Protein AF-A0A914NN74-F1 (afdb_monomer_lite)

Foldseek 3Di:
DQFDPDPPDPGGDHDPDVVVSVLVVLVVVVDFPAAFQDADPVRDGDGDTHSDDVVSVVVVVVVVVDPPPPDDPPPPDD

Radius of gyration: 17.91 Å; chains: 1; bounding box: 41×34×40 Å

InterPro domains:
  IPR013087 Zinc finger C2H2-type [PS50157] (34-68)
  IPR036236 Zinc finger C2H2 superfamily [SSF57667] (15-74)
  IPR050329 GLI C2H2-type zinc-finger [PTHR19818] (3-77)

Organism: Meloidogyne incognita (NCBI:txid6306)

Sequence (78 aa):
DNKCHWRDCEREEPFQRLAHLKRHIVGHTGVKLYVCEYLNENGVRCDKRYTQSHKLTIHKQTHAGERIIYKCDYHACA

Structure (mmCIF, N/CA/C/O backbone):
data_AF-A0A914NN74-F1
#
_entry.id   AF-A0A914NN74-F1
#
loop_
_atom_site.group_PDB
_atom_site.id
_atom_site.type_symbol
_atom_site.label_atom_id
_atom_site.label_alt_id
_atom_site.label_comp_id
_atom_site.label_asym_id
_atom_site.label_entity_id
_atom_site.label_seq_id
_atom_site.pdbx_PDB_ins_code
_atom_site.Cartn_x
_atom_site.Cartn_y
_atom_site.Cartn_z
_atom_site.occupancy
_atom_site.B_iso_or_equiv
_atom_site.auth_seq_id
_atom_site.auth_comp_id
_atom_site.auth_asym_id
_atom_site.auth_atom_id
_atom_site.pdbx_PDB_model_num
ATOM 1 N N . ASP A 1 1 ? 19.205 -12.330 -14.946 1.00 83.25 1 ASP A N 1
ATOM 2 C CA . ASP A 1 1 ? 19.727 -11.034 -14.471 1.00 83.25 1 ASP A CA 1
ATOM 3 C C . ASP A 1 1 ? 18.720 -10.446 -13.483 1.00 83.25 1 ASP A C 1
ATOM 5 O O . ASP A 1 1 ? 17.630 -10.986 -13.344 1.00 83.25 1 ASP A O 1
ATOM 9 N N . ASN A 1 2 ? 19.056 -9.378 -12.764 1.00 93.31 2 ASN A N 1
ATOM 10 C CA . ASN A 1 2 ? 18.070 -8.676 -11.938 1.00 93.31 2 ASN A CA 1
ATOM 11 C C . ASN A 1 2 ? 17.296 -7.635 -12.772 1.00 93.31 2 ASN A C 1
ATOM 13 O O . ASN A 1 2 ? 17.055 -6.542 -12.270 1.00 93.31 2 ASN A O 1
ATOM 17 N N . LYS A 1 3 ? 16.948 -7.909 -14.036 1.00 94.88 3 LYS A N 1
ATOM 18 C CA . LYS A 1 3 ? 16.204 -6.961 -14.884 1.00 94.88 3 LYS A CA 1
ATOM 19 C C . LYS A 1 3 ? 14.712 -7.266 -14.892 1.00 94.88 3 LYS A C 1
ATOM 21 O O . LYS A 1 3 ? 14.283 -8.379 -14.590 1.00 94.88 3 LYS A O 1
ATOM 26 N N . CYS A 1 4 ? 13.923 -6.244 -15.202 1.00 96.00 4 CYS A N 1
ATOM 27 C CA . CYS A 1 4 ? 12.514 -6.426 -15.501 1.00 96.00 4 CYS A CA 1
ATOM 28 C C . CYS A 1 4 ? 12.364 -6.793 -16.978 1.00 96.00 4 CYS A C 1
ATOM 30 O O . CYS A 1 4 ? 12.951 -6.140 -17.829 1.00 96.00 4 CYS A O 1
ATOM 32 N N . HIS A 1 5 ? 11.559 -7.814 -17.263 1.00 93.94 5 HIS A N 1
ATOM 33 C CA . HIS A 1 5 ? 11.243 -8.258 -18.628 1.00 93.94 5 HIS A CA 1
ATOM 34 C C . HIS A 1 5 ? 9.755 -8.080 -18.950 1.00 93.94 5 HIS A C 1
ATOM 36 O O . HIS A 1 5 ? 9.217 -8.717 -19.852 1.00 93.94 5 HIS A O 1
ATOM 42 N N . TRP A 1 6 ? 9.056 -7.265 -18.157 1.00 94.94 6 TRP A N 1
ATOM 43 C CA . TRP A 1 6 ? 7.639 -6.997 -18.362 1.00 94.94 6 TRP A CA 1
ATOM 44 C C . TRP A 1 6 ? 7.454 -6.114 -19.598 1.00 94.94 6 TRP A C 1
ATOM 46 O O . TRP A 1 6 ? 8.182 -5.137 -19.773 1.00 94.94 6 TRP A O 1
ATOM 56 N N . ARG A 1 7 ? 6.487 -6.461 -20.456 1.00 94.31 7 ARG A N 1
ATOM 57 C CA . ARG A 1 7 ? 6.199 -5.697 -21.676 1.00 94.31 7 ARG A CA 1
ATOM 58 C C . ARG A 1 7 ? 5.780 -4.273 -21.305 1.00 94.31 7 ARG A C 1
ATOM 60 O O . ARG A 1 7 ? 5.054 -4.097 -20.332 1.00 94.31 7 ARG A O 1
ATOM 67 N N . ASP A 1 8 ? 6.258 -3.284 -22.054 1.00 92.62 8 ASP A N 1
ATOM 68 C CA . ASP A 1 8 ? 5.954 -1.864 -21.824 1.00 92.62 8 ASP A CA 1
ATOM 69 C C . ASP A 1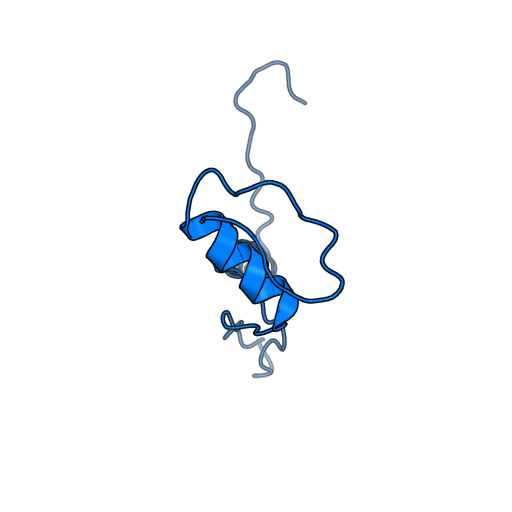 8 ? 6.443 -1.337 -20.456 1.00 92.62 8 ASP A C 1
ATOM 71 O O . ASP A 1 8 ? 5.926 -0.359 -19.920 1.00 92.62 8 ASP A O 1
ATOM 75 N N . CYS A 1 9 ? 7.455 -1.983 -19.862 1.00 94.12 9 CYS A N 1
ATOM 76 C CA . CYS A 1 9 ? 8.113 -1.478 -18.666 1.00 94.12 9 CYS A CA 1
ATOM 77 C C . CYS A 1 9 ? 9.299 -0.582 -19.034 1.00 94.12 9 CYS A C 1
ATOM 79 O O . CYS A 1 9 ? 10.303 -1.057 -19.550 1.00 94.12 9 CYS A O 1
ATOM 81 N N . GLU A 1 10 ? 9.229 0.694 -18.657 1.00 95.06 10 GLU A N 1
ATOM 82 C CA . GLU A 1 10 ? 10.296 1.688 -18.881 1.00 95.06 10 GLU A CA 1
ATOM 83 C C . GLU A 1 10 ? 11.581 1.416 -18.071 1.00 95.06 10 GLU A C 1
ATOM 85 O O . GLU A 1 10 ? 12.566 2.148 -18.164 1.00 95.06 10 GLU A O 1
ATOM 90 N N . ARG A 1 11 ? 11.585 0.391 -17.208 1.00 93.50 11 ARG A N 1
ATOM 91 C CA . ARG A 1 11 ? 12.721 0.087 -16.337 1.00 93.50 11 ARG A CA 1
ATOM 92 C C . ARG A 1 11 ? 13.656 -0.934 -16.974 1.00 93.50 11 ARG A C 1
ATOM 94 O O . ARG A 1 11 ? 13.490 -2.136 -16.781 1.00 93.50 11 ARG A O 1
ATOM 101 N N . GLU A 1 12 ? 14.698 -0.422 -17.616 1.00 89.31 12 GLU A N 1
ATOM 102 C CA . GLU A 1 12 ? 15.705 -1.229 -18.319 1.00 89.31 12 GLU A CA 1
ATOM 103 C C . GLU A 1 12 ? 16.906 -1.614 -17.434 1.00 89.31 12 GLU A C 1
ATOM 105 O O . GLU A 1 12 ? 17.486 -2.696 -17.572 1.00 89.31 12 GLU A O 1
ATOM 110 N N . GLU A 1 13 ? 17.251 -0.754 -16.470 1.00 95.31 13 GLU A N 1
ATOM 111 C CA . GLU A 1 13 ? 18.413 -0.959 -15.605 1.00 95.31 13 GLU A CA 1
ATOM 112 C C . GLU A 1 13 ? 18.197 -2.074 -14.565 1.00 95.31 13 GLU A C 1
ATOM 114 O O . GLU A 1 13 ? 17.169 -2.094 -13.866 1.00 95.31 13 GLU A O 1
ATOM 119 N N . PRO A 1 14 ? 19.187 -2.972 -14.377 1.00 95.62 14 PRO A N 1
ATOM 120 C CA . PRO A 1 14 ? 19.094 -4.056 -13.415 1.00 95.62 14 PRO A CA 1
ATOM 121 C C . PRO A 1 14 ? 18.986 -3.535 -11.982 1.00 95.62 14 PRO A C 1
ATOM 123 O O . PRO A 1 14 ? 19.612 -2.560 -11.561 1.00 95.62 14 PRO A O 1
ATOM 126 N N . PHE A 1 15 ? 18.201 -4.238 -11.177 1.00 96.81 15 PHE A N 1
ATOM 127 C CA . PHE A 1 15 ? 18.114 -3.981 -9.753 1.00 96.81 15 PHE A CA 1
ATOM 128 C C . PHE A 1 15 ? 19.364 -4.496 -9.036 1.00 96.81 15 PHE A C 1
ATOM 130 O O . PHE A 1 15 ? 19.787 -5.638 -9.200 1.00 96.81 15 PHE A O 1
ATOM 137 N N . GLN A 1 16 ? 19.876 -3.683 -8.116 1.00 96.06 16 GLN A N 1
ATOM 138 C CA . GLN A 1 16 ? 21.009 -4.047 -7.257 1.00 96.06 16 GLN A CA 1
ATOM 139 C C . GLN A 1 16 ? 20.712 -5.250 -6.345 1.00 96.06 16 GLN A C 1
ATOM 141 O O . GLN A 1 16 ? 21.617 -5.917 -5.857 1.00 96.06 16 GLN A O 1
ATOM 146 N N . ARG A 1 17 ? 19.428 -5.536 -6.082 1.00 95.94 17 ARG A N 1
ATOM 147 C CA . ARG A 1 17 ? 18.981 -6.644 -5.229 1.00 95.94 17 ARG A CA 1
ATOM 148 C C . ARG A 1 17 ? 17.769 -7.333 -5.840 1.00 95.94 17 ARG A C 1
ATOM 150 O O . ARG A 1 17 ? 16.809 -6.661 -6.222 1.00 95.94 17 ARG A O 1
ATOM 157 N N . LEU A 1 18 ? 17.751 -8.666 -5.800 1.00 94.81 18 LEU A N 1
ATOM 158 C CA . LEU A 1 18 ? 16.616 -9.475 -6.260 1.00 94.81 18 LEU A CA 1
ATOM 159 C C . LEU A 1 18 ? 15.306 -9.104 -5.545 1.00 94.81 18 LEU A C 1
ATOM 161 O O . LEU A 1 18 ? 14.244 -9.069 -6.160 1.00 94.81 18 LEU A O 1
ATOM 165 N N . ALA A 1 19 ? 15.371 -8.771 -4.252 1.00 92.69 19 ALA A N 1
ATOM 166 C CA . ALA A 1 19 ? 14.205 -8.333 -3.485 1.00 92.69 19 ALA A CA 1
ATOM 167 C C . ALA A 1 19 ? 13.549 -7.065 -4.069 1.00 92.69 19 ALA A C 1
ATOM 169 O O . ALA A 1 19 ? 12.328 -6.919 -4.019 1.00 92.69 19 ALA A O 1
ATOM 170 N N . HIS A 1 20 ? 14.338 -6.159 -4.660 1.00 93.62 20 HIS A N 1
ATOM 171 C CA . HIS A 1 20 ? 13.807 -4.958 -5.301 1.00 93.62 20 HIS A CA 1
ATOM 172 C C . HIS A 1 20 ? 13.120 -5.283 -6.628 1.00 93.62 20 HIS A C 1
ATOM 174 O O . HIS A 1 20 ? 12.033 -4.757 -6.859 1.00 93.62 20 HIS A 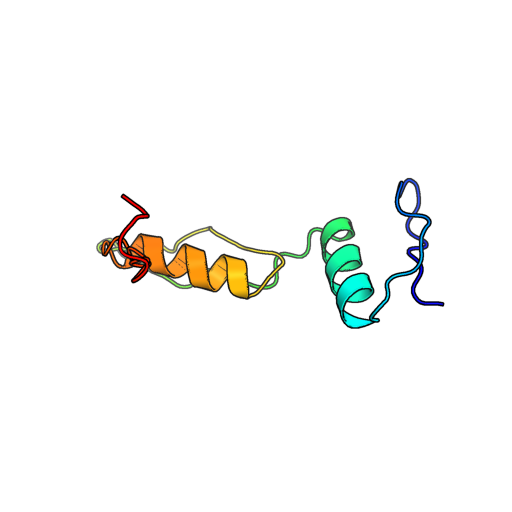O 1
ATOM 180 N N . LEU A 1 21 ? 13.691 -6.185 -7.437 1.00 94.88 21 LEU A N 1
ATOM 181 C CA . LEU A 1 21 ? 13.037 -6.684 -8.650 1.00 94.88 21 LEU A CA 1
ATOM 182 C C . LEU A 1 21 ? 11.702 -7.362 -8.311 1.00 94.88 21 LEU A C 1
ATOM 184 O O . LEU A 1 21 ? 10.678 -7.023 -8.893 1.00 94.88 21 LEU A O 1
ATOM 188 N N . LYS A 1 22 ? 11.681 -8.255 -7.313 1.00 91.69 22 LYS A N 1
ATOM 189 C CA . LYS A 1 22 ? 10.444 -8.915 -6.859 1.00 91.69 22 LYS A CA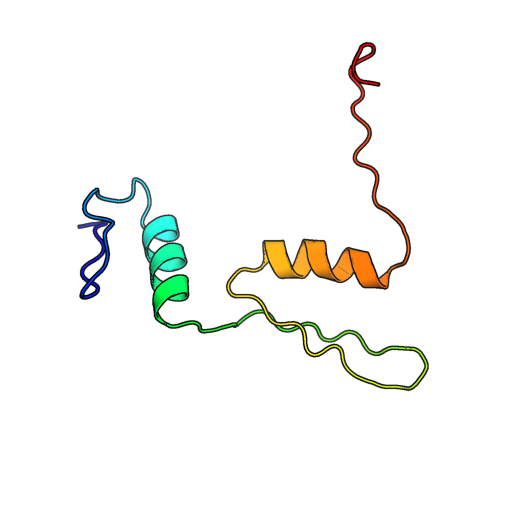 1
ATOM 190 C C . LYS A 1 22 ? 9.378 -7.897 -6.454 1.00 91.69 22 LYS A C 1
ATOM 192 O O . LYS A 1 22 ? 8.245 -7.988 -6.908 1.00 91.69 22 LYS A O 1
ATOM 197 N N . ARG A 1 23 ? 9.745 -6.891 -5.652 1.00 91.56 23 ARG A N 1
ATOM 198 C CA . ARG A 1 23 ? 8.833 -5.801 -5.267 1.00 91.56 23 ARG A CA 1
ATOM 199 C C . ARG A 1 23 ? 8.326 -5.005 -6.472 1.00 91.56 23 ARG A C 1
ATOM 201 O O . ARG A 1 23 ? 7.157 -4.641 -6.493 1.00 91.56 23 ARG A O 1
ATOM 208 N N . HIS A 1 24 ? 9.195 -4.718 -7.437 1.00 93.31 24 HIS A N 1
ATOM 209 C CA . HIS A 1 24 ? 8.818 -4.024 -8.664 1.00 93.31 24 HIS A CA 1
ATOM 210 C C . HIS A 1 24 ? 7.785 -4.828 -9.467 1.00 93.31 24 HIS A C 1
ATOM 212 O O . HIS A 1 24 ? 6.760 -4.272 -9.850 1.00 93.31 24 HIS A O 1
ATOM 218 N N . ILE A 1 25 ? 7.991 -6.140 -9.624 1.00 92.75 25 ILE A N 1
ATOM 219 C CA . ILE A 1 25 ? 7.070 -7.028 -10.353 1.00 92.75 25 ILE A CA 1
ATOM 220 C C . ILE A 1 25 ? 5.677 -7.072 -9.703 1.00 92.75 25 ILE A C 1
ATOM 222 O O . ILE A 1 25 ? 4.677 -7.118 -10.412 1.00 92.75 25 ILE A O 1
ATOM 226 N N . VAL A 1 26 ? 5.575 -6.989 -8.371 1.00 91.75 26 VAL A N 1
ATOM 227 C CA . VAL A 1 26 ? 4.266 -6.894 -7.684 1.00 91.75 26 VAL A CA 1
ATOM 228 C C . VAL A 1 26 ? 3.484 -5.640 -8.108 1.00 91.75 26 VAL A C 1
ATOM 230 O O . VAL A 1 26 ? 2.254 -5.640 -8.088 1.00 91.75 26 VAL A O 1
ATOM 233 N N . GLY A 1 27 ? 4.177 -4.571 -8.513 1.00 90.50 27 GLY A N 1
ATOM 234 C CA . GLY A 1 27 ? 3.545 -3.385 -9.089 1.00 90.50 27 GLY A CA 1
ATOM 235 C C . GLY A 1 27 ? 2.822 -3.686 -10.402 1.00 90.50 27 GLY A C 1
ATOM 236 O O . GLY A 1 27 ? 1.696 -3.233 -10.579 1.00 90.50 27 GLY A O 1
ATOM 237 N N . HIS A 1 28 ? 3.422 -4.510 -11.265 1.00 93.00 28 HIS A N 1
ATOM 238 C CA . HIS A 1 28 ? 2.832 -4.908 -12.547 1.00 93.00 28 HIS A CA 1
ATOM 239 C C . HIS A 1 28 ? 1.623 -5.822 -12.390 1.00 93.00 28 HIS A C 1
ATOM 241 O O . HIS A 1 28 ? 0.621 -5.658 -13.077 1.00 93.00 28 HIS A O 1
ATOM 247 N N . THR A 1 29 ? 1.689 -6.778 -11.463 1.00 90.19 29 THR A N 1
ATOM 248 C CA . THR A 1 29 ? 0.570 -7.704 -11.233 1.00 90.19 29 THR A CA 1
ATOM 249 C C . THR A 1 29 ? -0.595 -7.045 -10.496 1.00 90.19 29 THR A C 1
ATOM 251 O O . THR A 1 29 ? -1.693 -7.597 -10.459 1.00 90.19 29 THR A O 1
ATOM 254 N N . GLY A 1 30 ? -0.357 -5.901 -9.844 1.00 87.69 30 GLY A N 1
ATOM 255 C CA . GLY A 1 30 ? -1.347 -5.215 -9.018 1.00 87.69 30 GLY A CA 1
ATOM 256 C C . GLY A 1 30 ? -1.802 -6.025 -7.799 1.00 87.69 30 GLY A C 1
ATOM 257 O O . GLY A 1 30 ? -2.751 -5.627 -7.119 1.00 87.69 30 GLY A O 1
ATOM 258 N N . VAL A 1 31 ? -1.149 -7.153 -7.496 1.00 90.19 31 VAL A N 1
ATOM 259 C CA . VAL A 1 31 ? -1.566 -8.053 -6.420 1.00 90.19 31 VAL A CA 1
ATOM 260 C C . VAL A 1 31 ? -1.343 -7.365 -5.074 1.00 90.19 31 VAL A C 1
ATOM 262 O O . VAL A 1 31 ? -0.220 -7.164 -4.609 1.00 90.19 31 VAL A O 1
ATOM 265 N N . LYS A 1 32 ? -2.446 -7.015 -4.411 1.00 90.81 32 LYS A N 1
ATOM 266 C CA . LYS A 1 32 ? -2.445 -6.395 -3.083 1.00 90.81 32 LYS A CA 1
ATOM 267 C C . LYS A 1 32 ? -2.561 -7.468 -1.999 1.00 90.81 32 LYS A C 1
ATOM 269 O O . LYS A 1 32 ? -3.663 -7.773 -1.530 1.00 90.81 32 LYS A O 1
ATOM 274 N N . LEU A 1 33 ? -1.414 -8.048 -1.642 1.00 89.00 33 LEU A N 1
ATOM 275 C CA . LEU A 1 33 ? -1.288 -9.123 -0.646 1.00 89.00 33 LEU A CA 1
ATOM 276 C C . LEU A 1 33 ? -1.557 -8.663 0.792 1.00 89.00 33 LEU A C 1
ATOM 278 O O . LEU A 1 33 ? -1.922 -9.472 1.635 1.00 89.00 33 LEU A O 1
ATOM 282 N N . TYR A 1 34 ? -1.380 -7.376 1.082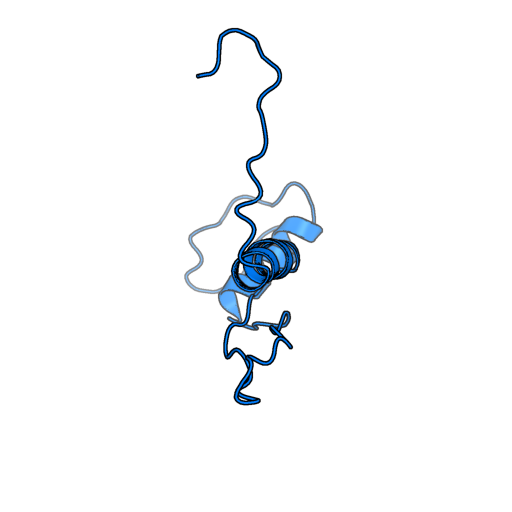 1.00 95.06 34 TYR A N 1
ATOM 283 C CA . TYR A 1 34 ? -1.419 -6.860 2.446 1.00 95.06 34 TYR A CA 1
ATOM 284 C C . TYR A 1 34 ? -2.756 -6.170 2.700 1.00 95.06 34 TYR A C 1
ATOM 286 O O . TYR A 1 34 ? -2.968 -5.038 2.263 1.00 95.06 34 TYR A O 1
ATOM 294 N N . VAL A 1 35 ? -3.667 -6.868 3.371 1.00 96.44 35 VAL A N 1
ATOM 295 C CA . VAL A 1 35 ? -5.046 -6.427 3.626 1.00 96.44 35 VAL A CA 1
ATOM 296 C C . VAL A 1 35 ? -5.156 -5.802 5.016 1.00 96.44 35 VAL A C 1
ATOM 298 O O . VAL A 1 35 ? -4.527 -6.272 5.965 1.00 96.44 35 VAL A O 1
ATOM 301 N N . CYS A 1 36 ? -5.926 -4.723 5.142 1.00 96.69 36 CYS A N 1
ATOM 302 C CA . CYS A 1 36 ? -6.300 -4.196 6.445 1.00 96.69 36 CYS A CA 1
ATOM 303 C C . CYS A 1 36 ? -7.427 -5.033 7.053 1.00 96.69 36 CYS A C 1
ATOM 305 O O . CYS A 1 36 ? -8.468 -5.230 6.439 1.00 96.69 36 CYS A O 1
ATOM 307 N N . GLU A 1 37 ? -7.224 -5.507 8.277 1.00 95.38 37 GLU A N 1
ATOM 308 C CA . GLU A 1 37 ? -8.203 -6.330 8.998 1.00 95.38 37 GLU A CA 1
ATOM 309 C C . GLU A 1 37 ? -8.962 -5.541 10.073 1.00 95.38 37 GLU A C 1
ATOM 311 O O . GLU A 1 37 ? -9.740 -6.121 10.823 1.00 95.38 37 GLU A O 1
ATOM 316 N N . TYR A 1 38 ? -8.743 -4.224 10.148 1.00 94.88 38 TYR A N 1
ATOM 317 C CA . TYR A 1 38 ? -9.408 -3.349 11.109 1.00 94.88 38 TYR A CA 1
ATOM 318 C C . TYR A 1 38 ? -10.926 -3.315 10.882 1.00 94.88 38 TYR A C 1
ATOM 320 O O . TYR A 1 38 ? -11.385 -3.250 9.736 1.00 94.88 38 TYR A O 1
ATOM 328 N N . LEU A 1 39 ? -11.674 -3.329 11.985 1.00 94.88 39 LEU A N 1
ATOM 329 C CA . LEU A 1 39 ? -13.120 -3.147 12.059 1.00 94.88 39 LEU A CA 1
ATOM 330 C C . LEU A 1 39 ? -13.385 -1.871 12.862 1.00 94.88 39 LEU A C 1
ATOM 332 O O . LEU A 1 39 ? -12.798 -1.703 13.932 1.00 94.88 39 LEU A O 1
ATOM 336 N N . ASN A 1 40 ? -14.239 -0.986 12.354 1.00 90.31 40 ASN A N 1
ATOM 337 C CA . ASN A 1 40 ? -14.675 0.185 13.119 1.00 90.31 40 ASN A CA 1
ATOM 338 C C . ASN A 1 40 ? -15.726 -0.190 14.183 1.00 90.31 40 ASN A C 1
ATOM 340 O O . ASN A 1 40 ? -16.140 -1.349 14.284 1.00 90.31 40 ASN A O 1
ATOM 344 N N . GLU A 1 41 ? -16.187 0.793 14.957 1.00 91.31 41 GLU A N 1
ATOM 345 C CA . GLU A 1 41 ? -17.171 0.614 16.032 1.00 91.31 41 GLU A CA 1
ATOM 346 C C . GLU A 1 41 ? -18.506 0.010 15.563 1.00 91.31 41 GLU A C 1
ATOM 348 O O . GLU A 1 41 ? -19.198 -0.641 16.340 1.00 91.31 41 GLU A O 1
ATOM 353 N N . ASN A 1 42 ? -18.828 0.154 14.276 1.00 92.62 42 ASN A N 1
ATOM 354 C CA . ASN A 1 42 ? -20.034 -0.396 13.658 1.00 92.62 42 ASN A CA 1
ATOM 355 C C . ASN A 1 42 ? -19.795 -1.771 13.005 1.00 92.62 42 ASN A C 1
ATOM 357 O O . ASN A 1 42 ? -20.651 -2.263 12.272 1.00 92.62 42 ASN A O 1
ATOM 361 N N . GLY A 1 43 ? -18.630 -2.390 13.227 1.00 93.50 43 GLY A N 1
ATOM 362 C CA . GLY A 1 43 ? -18.287 -3.708 12.687 1.00 93.50 43 GLY A CA 1
ATOM 363 C C . GLY A 1 43 ? -17.987 -3.720 11.185 1.00 93.50 43 GLY A C 1
ATOM 364 O O . GLY A 1 43 ? -17.963 -4.788 10.572 1.00 93.50 43 GLY A O 1
ATOM 365 N N . VAL A 1 44 ? -17.747 -2.560 10.569 1.00 94.94 44 VAL A N 1
ATOM 366 C CA . VAL A 1 44 ? -17.409 -2.454 9.143 1.00 94.94 44 VAL A CA 1
ATOM 367 C C . VAL A 1 44 ? -15.909 -2.645 8.955 1.00 94.94 44 VAL A C 1
ATOM 369 O O . VAL A 1 44 ? -15.097 -1.962 9.586 1.00 94.94 44 VAL A O 1
ATOM 372 N N . ARG A 1 45 ? -15.530 -3.569 8.065 1.00 95.69 45 ARG A N 1
ATOM 373 C CA . ARG A 1 45 ? -14.127 -3.838 7.729 1.00 95.69 45 ARG A CA 1
ATOM 374 C C . ARG A 1 45 ? -13.553 -2.726 6.859 1.00 95.69 45 ARG A C 1
ATOM 376 O O . ARG A 1 45 ? -14.204 -2.215 5.956 1.00 95.69 45 ARG A O 1
ATOM 383 N N . CYS A 1 46 ? -12.292 -2.389 7.102 1.00 96.00 46 CYS A N 1
ATOM 384 C CA . CYS A 1 46 ? -11.544 -1.494 6.235 1.00 96.00 46 CYS A CA 1
ATOM 385 C C . CYS A 1 46 ? -11.193 -2.164 4.892 1.00 96.00 46 CYS A C 1
ATOM 387 O O . CYS A 1 46 ? -10.472 -3.157 4.852 1.00 96.00 46 CYS A O 1
ATOM 389 N N . ASP A 1 47 ? -11.591 -1.552 3.776 1.00 95.75 47 ASP A N 1
ATOM 390 C CA . ASP A 1 47 ? -11.340 -2.085 2.424 1.00 95.75 47 ASP A CA 1
ATOM 391 C C . ASP A 1 47 ? -9.933 -1.788 1.868 1.00 95.75 47 ASP A C 1
ATOM 393 O O . ASP A 1 47 ? -9.632 -2.009 0.688 1.00 95.75 47 ASP A O 1
ATOM 397 N N . LYS A 1 48 ? -9.028 -1.249 2.692 1.00 96.50 48 LYS A N 1
ATOM 398 C CA . LYS A 1 48 ? -7.689 -0.859 2.239 1.00 96.50 48 LYS A CA 1
ATOM 399 C C . LYS A 1 48 ? -6.782 -2.080 2.087 1.00 96.50 48 LYS A C 1
ATOM 401 O O . LYS A 1 48 ? -6.619 -2.897 2.992 1.00 96.50 48 LYS A O 1
ATOM 406 N N . ARG A 1 49 ? -6.130 -2.165 0.925 1.00 96.19 49 ARG A N 1
ATOM 407 C CA . ARG A 1 49 ? -5.180 -3.225 0.564 1.00 96.19 49 ARG A CA 1
ATOM 408 C C . ARG A 1 49 ? -3.934 -2.626 -0.081 1.00 96.19 49 ARG A C 1
ATOM 410 O O . ARG A 1 49 ? -4.028 -1.647 -0.824 1.00 96.19 49 ARG A O 1
ATOM 417 N N . TYR A 1 50 ? -2.785 -3.251 0.144 1.00 95.00 50 TYR A N 1
ATOM 418 C CA . TYR A 1 50 ? -1.476 -2.761 -0.280 1.00 95.00 50 TYR A CA 1
ATOM 419 C C . TYR A 1 50 ? -0.651 -3.853 -0.955 1.00 95.00 50 TYR A C 1
ATOM 421 O O . TYR A 1 50 ? -0.780 -5.040 -0.661 1.00 95.00 50 TYR A O 1
ATOM 429 N N . THR A 1 51 ? 0.241 -3.433 -1.848 1.00 93.69 51 THR A N 1
ATOM 430 C CA . THR A 1 51 ? 1.244 -4.297 -2.490 1.00 93.69 51 THR A CA 1
ATOM 431 C C . THR A 1 51 ? 2.463 -4.545 -1.598 1.00 93.69 51 THR A C 1
ATOM 433 O O . THR A 1 51 ? 3.262 -5.431 -1.882 1.00 93.69 51 THR A O 1
ATOM 436 N N . GLN A 1 52 ? 2.628 -3.774 -0.514 1.00 92.06 52 GLN A N 1
ATOM 437 C CA . GLN A 1 52 ? 3.800 -3.820 0.366 1.00 92.06 52 GLN A CA 1
ATOM 438 C C . GLN A 1 52 ? 3.401 -3.763 1.845 1.00 92.06 52 GLN A C 1
ATOM 440 O O . GLN A 1 52 ? 2.520 -2.988 2.222 1.00 92.06 52 GLN A O 1
ATOM 445 N N . SER A 1 53 ? 4.105 -4.529 2.683 1.00 93.31 53 SER A N 1
ATOM 446 C CA . SER A 1 53 ? 3.832 -4.648 4.123 1.00 93.31 53 SER A CA 1
ATOM 447 C C . SER A 1 53 ? 3.947 -3.321 4.865 1.00 93.31 53 SER A C 1
ATOM 449 O O . SER A 1 53 ? 3.034 -2.944 5.588 1.00 93.31 53 SER A O 1
ATOM 451 N N . HIS A 1 54 ? 5.024 -2.563 4.643 1.00 92.38 54 HIS A N 1
ATOM 452 C CA . HIS A 1 54 ? 5.246 -1.302 5.357 1.00 92.38 54 HIS A CA 1
ATOM 453 C C . HIS A 1 54 ? 4.139 -0.269 5.094 1.00 92.38 54 HIS A C 1
ATOM 455 O O . HIS A 1 54 ? 3.830 0.540 5.963 1.00 92.38 54 HIS A O 1
ATOM 461 N N . LYS A 1 55 ? 3.509 -0.303 3.909 1.00 93.75 55 LYS A N 1
ATOM 462 C CA . LYS A 1 55 ? 2.373 0.569 3.585 1.00 93.75 55 LYS A CA 1
ATOM 463 C C . LYS A 1 55 ? 1.141 0.201 4.409 1.00 93.75 55 LYS A C 1
ATOM 465 O O . LYS A 1 55 ? 0.467 1.101 4.896 1.00 93.75 55 LYS A O 1
ATOM 470 N N . LEU A 1 56 ? 0.893 -1.096 4.617 1.00 95.50 56 LEU A N 1
ATOM 471 C CA . LEU A 1 56 ? -0.137 -1.562 5.546 1.00 95.50 56 LEU A CA 1
ATOM 472 C C . LEU A 1 56 ? 0.189 -1.143 6.985 1.00 95.50 56 LEU A C 1
ATOM 474 O O . LEU A 1 56 ? -0.704 -0.678 7.682 1.00 95.50 56 LEU A O 1
ATOM 478 N N . THR A 1 57 ? 1.446 -1.259 7.424 1.00 92.81 57 THR A N 1
ATOM 479 C CA . THR A 1 57 ? 1.862 -0.837 8.774 1.00 92.81 57 THR A CA 1
ATOM 480 C C . THR A 1 57 ? 1.565 0.639 9.024 1.00 92.81 57 THR A C 1
ATOM 482 O O . THR A 1 57 ? 0.923 0.963 10.017 1.00 92.81 57 THR A O 1
ATOM 485 N N . ILE A 1 58 ? 1.971 1.521 8.106 1.00 91.62 58 ILE A N 1
ATOM 486 C CA . ILE A 1 58 ? 1.686 2.961 8.204 1.00 91.62 58 ILE A CA 1
ATOM 487 C C . ILE A 1 58 ? 0.177 3.207 8.170 1.00 91.62 58 ILE A C 1
ATOM 489 O O . ILE A 1 58 ? -0.349 3.969 8.970 1.00 91.62 58 ILE A O 1
ATOM 493 N N . HIS A 1 59 ? -0.550 2.528 7.283 1.00 93.62 59 HIS A N 1
ATOM 494 C CA . HIS A 1 59 ? -2.001 2.659 7.230 1.00 93.62 59 HIS A CA 1
ATOM 495 C C . HIS A 1 59 ? -2.684 2.255 8.540 1.00 93.62 59 HIS A C 1
ATOM 497 O O . HIS A 1 59 ? -3.602 2.941 8.964 1.00 93.62 59 HIS A O 1
ATOM 503 N N . LYS A 1 60 ? -2.241 1.189 9.216 1.00 91.75 60 LYS A N 1
ATOM 504 C CA . LYS A 1 60 ? -2.835 0.779 10.498 1.00 91.75 60 LYS A CA 1
ATOM 505 C C . LYS A 1 60 ? -2.791 1.896 11.550 1.00 91.75 60 LYS A C 1
ATOM 507 O O . LYS A 1 60 ? -3.693 1.965 12.376 1.00 91.75 60 LYS A O 1
ATOM 512 N N . GLN A 1 61 ? -1.812 2.800 11.480 1.00 89.62 61 GLN A N 1
ATOM 513 C CA . GLN A 1 61 ? -1.719 3.958 12.376 1.00 89.62 61 GLN A CA 1
ATOM 514 C C . GLN A 1 61 ? -2.882 4.943 12.179 1.00 89.62 61 GLN A C 1
ATOM 516 O O . GLN A 1 61 ? -3.268 5.615 13.127 1.00 89.62 61 GLN A O 1
ATOM 521 N N . THR A 1 62 ? -3.502 5.000 10.993 1.00 90.38 62 THR A N 1
ATOM 522 C CA . THR A 1 62 ? -4.656 5.887 10.759 1.00 90.38 62 THR A CA 1
ATOM 523 C C . THR A 1 62 ? -5.899 5.453 11.529 1.00 90.38 62 THR A C 1
ATOM 525 O O . THR A 1 62 ? -6.782 6.271 11.751 1.00 90.38 62 THR A O 1
ATOM 528 N N . HIS A 1 63 ? -5.977 4.181 11.929 1.00 90.81 63 HIS A N 1
ATOM 529 C CA . HIS A 1 63 ? -7.092 3.647 12.719 1.00 90.81 63 HIS A CA 1
ATOM 530 C C . HIS A 1 63 ? -6.926 3.882 14.215 1.00 90.81 63 HIS A C 1
ATOM 532 O O . HIS A 1 63 ? -7.911 3.950 14.936 1.00 90.81 63 HIS A O 1
ATOM 538 N N . ALA A 1 64 ? -5.684 4.014 14.686 1.00 81.75 64 ALA A N 1
ATOM 539 C CA . ALA A 1 64 ? -5.398 4.256 16.095 1.00 81.75 64 ALA A CA 1
ATOM 540 C C . ALA A 1 64 ? -5.801 5.671 16.547 1.00 81.75 64 ALA A C 1
ATOM 542 O O . ALA A 1 64 ? -5.789 5.947 17.740 1.00 81.75 64 ALA A O 1
ATOM 543 N N . GLY A 1 65 ? -6.109 6.588 15.618 1.00 70.19 65 GLY A N 1
ATOM 544 C CA . GLY A 1 65 ? -6.419 7.994 15.914 1.00 70.19 65 GLY A CA 1
ATOM 545 C C . GLY A 1 65 ? -5.227 8.803 16.447 1.00 70.19 65 GLY A C 1
ATOM 546 O O . GLY A 1 65 ? -5.209 10.027 16.340 1.00 70.19 65 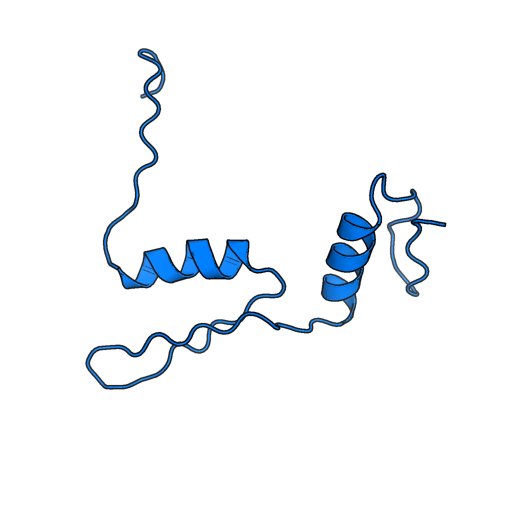GLY A O 1
ATOM 547 N N . GLU A 1 66 ? -4.193 8.138 16.958 1.00 62.81 66 GLU A N 1
ATOM 548 C CA . GLU A 1 66 ? -2.940 8.742 17.378 1.00 62.81 66 GLU A CA 1
ATOM 549 C C . GLU A 1 66 ? -2.092 9.099 16.157 1.00 62.81 66 GLU A C 1
ATOM 551 O O . GLU A 1 66 ? -1.534 8.248 15.457 1.00 62.81 66 GLU A O 1
ATOM 556 N N . ARG A 1 67 ? -1.962 10.403 15.906 1.00 59.78 67 ARG A N 1
ATOM 557 C CA . ARG A 1 67 ? -0.947 10.924 14.995 1.00 59.78 67 ARG A CA 1
ATOM 558 C C . ARG A 1 67 ? 0.418 10.587 15.589 1.00 59.78 67 ARG A C 1
ATOM 560 O O . ARG A 1 67 ? 0.887 11.278 16.488 1.00 59.78 67 ARG A O 1
ATOM 567 N N . ILE A 1 68 ? 1.062 9.540 15.078 1.00 61.00 68 ILE A N 1
ATOM 568 C CA . ILE A 1 68 ? 2.438 9.213 15.454 1.00 61.00 68 ILE A CA 1
ATOM 569 C C . ILE A 1 68 ? 3.343 10.290 14.855 1.00 61.00 68 ILE A C 1
ATOM 571 O O . ILE A 1 68 ? 3.702 10.260 13.678 1.00 61.00 68 ILE A O 1
ATOM 575 N N . ILE A 1 69 ? 3.648 11.300 15.667 1.00 65.19 69 ILE A N 1
ATOM 576 C CA . ILE A 1 69 ? 4.613 12.336 15.325 1.00 65.19 69 ILE A CA 1
ATOM 577 C C . ILE A 1 69 ? 5.987 11.730 15.578 1.00 65.19 69 ILE A C 1
ATOM 579 O O . ILE A 1 69 ? 6.394 11.546 16.724 1.00 65.19 69 ILE A O 1
ATOM 583 N N . TYR A 1 70 ? 6.698 11.400 14.506 1.00 72.75 70 TYR A N 1
ATOM 584 C CA . TYR A 1 70 ? 8.124 11.125 14.595 1.00 72.75 70 TYR A CA 1
ATOM 585 C C . TYR A 1 70 ? 8.805 12.436 14.990 1.00 72.75 70 TYR A C 1
ATOM 5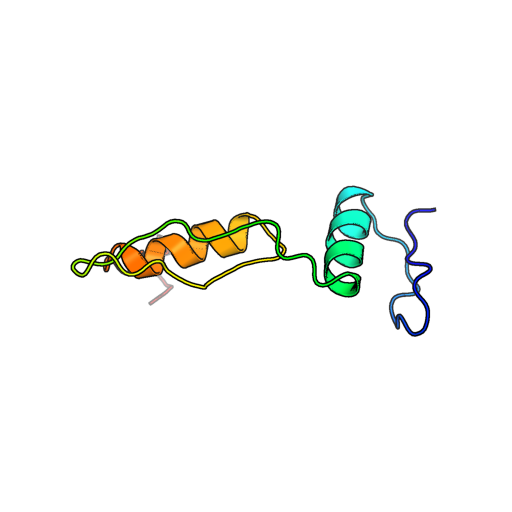87 O O . TYR A 1 70 ? 8.967 13.327 14.157 1.00 72.75 70 TYR A O 1
ATOM 595 N N . LYS A 1 71 ? 9.106 12.596 16.282 1.00 72.38 71 LYS A N 1
ATOM 596 C CA . LYS A 1 71 ? 9.831 13.767 16.772 1.00 72.38 71 LYS A CA 1
ATOM 597 C C . LYS A 1 71 ? 11.256 13.699 16.236 1.00 72.38 71 LYS A C 1
ATOM 599 O O . LYS A 1 71 ? 11.919 12.672 16.346 1.00 72.38 71 LYS A O 1
ATOM 604 N N . CYS A 1 72 ? 11.691 14.783 15.607 1.00 80.62 72 CYS A N 1
ATOM 605 C CA . CYS A 1 72 ? 13.088 14.974 15.272 1.00 80.62 72 CYS A CA 1
ATOM 606 C C . CYS A 1 72 ? 13.772 15.525 16.523 1.00 80.62 72 CYS A C 1
ATOM 608 O O . CYS A 1 72 ? 13.459 16.633 16.945 1.00 80.62 72 CYS A O 1
ATOM 610 N N . ASP A 1 73 ? 14.697 14.770 17.114 1.00 79.81 73 ASP A N 1
ATOM 611 C CA . ASP A 1 73 ? 15.444 15.225 18.298 1.00 79.81 73 ASP A CA 1
ATOM 612 C C . ASP A 1 73 ? 16.538 16.250 17.942 1.00 79.81 73 ASP A C 1
ATOM 614 O O . ASP A 1 73 ? 17.302 16.700 18.794 1.00 79.81 73 ASP A O 1
ATOM 618 N N . TYR A 1 74 ? 16.634 16.639 16.667 1.00 86.50 74 TYR A N 1
ATOM 619 C CA . TYR A 1 74 ? 17.554 17.670 16.226 1.00 86.50 74 TYR A CA 1
ATOM 620 C C . TYR A 1 74 ? 17.008 19.055 16.582 1.00 86.50 74 TYR A C 1
ATOM 622 O O . TYR A 1 74 ? 16.005 19.504 16.030 1.00 86.50 74 TYR A O 1
ATOM 630 N N . HIS A 1 75 ? 17.722 19.753 17.464 1.00 78.31 75 HIS A N 1
ATOM 631 C CA . HIS A 1 75 ? 17.320 21.021 18.086 1.00 78.31 75 HIS A CA 1
ATOM 632 C C . HIS A 1 75 ? 16.984 22.186 17.131 1.00 78.31 75 HIS A C 1
ATOM 634 O O . HIS A 1 75 ? 16.491 23.210 17.592 1.00 78.31 75 HIS A O 1
ATOM 640 N N . ALA A 1 76 ? 17.235 22.057 15.826 1.00 76.38 76 ALA A N 1
ATOM 641 C CA . ALA A 1 76 ? 16.943 23.082 14.821 1.00 76.38 76 ALA A CA 1
ATOM 642 C C . ALA A 1 76 ? 15.898 22.652 13.773 1.00 76.38 76 ALA A C 1
ATOM 644 O O . ALA A 1 76 ? 15.727 23.329 12.762 1.00 76.38 76 ALA A O 1
ATOM 645 N N . CYS A 1 77 ? 15.212 21.526 13.980 1.00 69.94 77 CYS A N 1
ATOM 646 C CA . CYS A 1 77 ? 14.121 21.076 13.120 1.00 69.94 77 CYS A CA 1
ATOM 647 C C . CYS A 1 77 ? 12.787 21.358 13.830 1.00 69.94 77 CYS A C 1
ATOM 649 O O . CYS A 1 77 ? 12.349 20.558 14.655 1.00 69.94 77 CYS A O 1
ATOM 651 N N . ALA A 1 78 ? 12.195 22.523 13.547 1.00 63.09 78 ALA A N 1
ATOM 652 C CA . ALA A 1 78 ? 10.841 22.901 13.963 1.00 63.09 78 ALA A CA 1
ATOM 653 C C . ALA A 1 78 ? 9.860 22.743 12.796 1.00 63.09 78 ALA A C 1
ATOM 655 O O . ALA A 1 78 ? 10.254 23.090 11.658 1.00 63.09 78 ALA A O 1
#

pLDDT: mean 89.18, std 9.37, range [59.78, 96.81]

Secondary structure (DSSP, 8-state):
------TT----SPPSSHHHHHHHHHHHH----EE---B-TT-PBP--EESSHHHHHHHHHTTS----------TT--